Protein AF-T1BC91-F1 (afdb_monomer_lite)

Organism: NCBI:txid410659

Foldseek 3Di:
DDDDDDDDDPDPDDPPDDDDDADPPDDDDDDDDDDDQDPDVVSNVLVVVLLVLLQVLLVVLVVVQVVQVVVCVVPVPRDGDDLALVRSVVVCVVCCCPPPVVNVSYDPVSNSNSSNVNNVVVVPDDPPPDD

pLDDT: mean 84.2, std 19.2, range [32.03, 98.25]

Radius of gyration: 22.14 Å; chains: 1; bounding box: 70×37×64 Å

Structure (mmCIF, N/CA/C/O backbone):
data_AF-T1BC91-F1
#
_entry.id   AF-T1BC91-F1
#
loop_
_atom_site.group_PDB
_atom_site.id
_atom_site.type_symbol
_atom_site.label_atom_id
_atom_site.label_alt_id
_atom_site.label_comp_id
_atom_site.label_asym_id
_atom_site.label_entity_id
_atom_site.label_seq_id
_atom_site.pdbx_PDB_ins_code
_atom_site.Cartn_x
_atom_site.Cartn_y
_atom_site.Cartn_z
_atom_site.occupancy
_atom_site.B_iso_or_equiv
_atom_site.auth_seq_id
_atom_site.auth_comp_id
_atom_site.auth_asym_id
_atom_site.auth_atom_id
_atom_site.pdbx_PDB_model_num
ATOM 1 N N . MET A 1 1 ? 48.513 -5.717 2.186 1.00 39.44 1 MET A N 1
ATOM 2 C CA . MET A 1 1 ? 47.078 -5.856 1.860 1.00 39.44 1 MET A CA 1
ATOM 3 C C . MET A 1 1 ? 46.573 -7.097 2.577 1.00 39.44 1 MET A C 1
ATOM 5 O O . MET A 1 1 ? 46.869 -8.195 2.133 1.00 39.44 1 MET A O 1
ATOM 9 N N . THR A 1 2 ? 45.931 -6.938 3.735 1.00 36.53 2 THR A N 1
ATOM 10 C CA . THR A 1 2 ? 45.476 -8.068 4.563 1.00 36.53 2 THR A CA 1
ATOM 11 C C . THR A 1 2 ? 43.997 -8.296 4.298 1.00 36.53 2 THR A C 1
ATOM 13 O O . THR A 1 2 ? 43.159 -7.469 4.654 1.00 36.53 2 THR A O 1
ATOM 16 N N . THR A 1 3 ? 43.679 -9.392 3.621 1.00 37.34 3 THR A N 1
ATOM 17 C CA . THR A 1 3 ? 42.314 -9.807 3.305 1.00 37.34 3 THR A CA 1
ATOM 18 C C . THR A 1 3 ? 41.617 -10.239 4.593 1.00 37.34 3 THR A C 1
ATOM 20 O O . THR A 1 3 ? 41.990 -11.230 5.215 1.00 37.34 3 THR A O 1
ATOM 23 N N . ARG A 1 4 ? 40.608 -9.474 5.022 1.00 37.53 4 ARG A N 1
ATOM 24 C CA . ARG A 1 4 ? 39.740 -9.831 6.147 1.00 37.53 4 ARG A CA 1
ATOM 25 C C . ARG A 1 4 ? 38.751 -10.890 5.667 1.00 37.53 4 ARG A C 1
ATOM 27 O O . ARG A 1 4 ? 37.804 -10.577 4.952 1.00 37.53 4 AR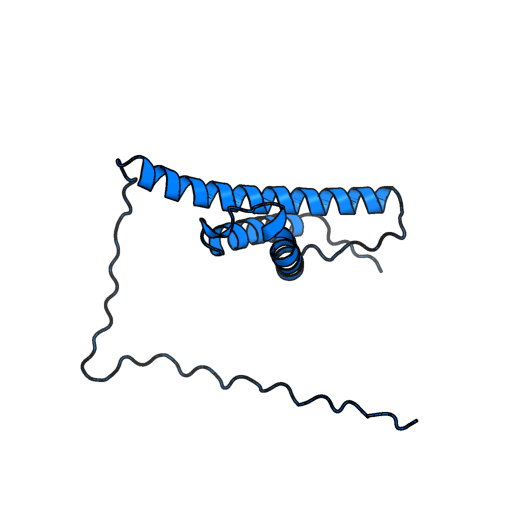G A O 1
ATOM 34 N N . THR A 1 5 ? 38.986 -12.138 6.046 1.00 42.47 5 THR A N 1
ATOM 35 C CA . THR A 1 5 ? 38.067 -13.254 5.819 1.00 42.47 5 THR A CA 1
ATOM 36 C C . THR A 1 5 ? 36.758 -12.978 6.562 1.00 42.47 5 THR A C 1
ATOM 38 O O . THR A 1 5 ? 36.751 -12.800 7.781 1.00 42.47 5 THR A O 1
ATOM 41 N N . PHE A 1 6 ? 35.644 -12.896 5.834 1.00 48.06 6 PHE A N 1
ATOM 42 C CA . PHE A 1 6 ? 34.310 -12.827 6.424 1.00 48.06 6 PHE A CA 1
ATOM 43 C C . PHE A 1 6 ? 33.881 -14.244 6.813 1.00 48.06 6 PHE A C 1
ATOM 45 O O . PHE A 1 6 ? 33.672 -15.089 5.945 1.00 48.06 6 PHE A O 1
ATOM 52 N N . VAL A 1 7 ? 33.779 -14.503 8.116 1.00 54.28 7 VAL A N 1
ATOM 53 C CA . VAL A 1 7 ? 33.191 -15.735 8.652 1.00 54.28 7 VAL A CA 1
ATOM 54 C C . VAL A 1 7 ? 31.697 -15.471 8.850 1.00 54.28 7 VAL A C 1
ATOM 56 O O . VAL A 1 7 ? 31.357 -14.580 9.631 1.00 54.28 7 VAL A O 1
ATOM 59 N N . PRO A 1 8 ? 30.794 -16.180 8.152 1.00 51.69 8 PRO A N 1
ATOM 60 C CA . PRO A 1 8 ? 29.367 -16.000 8.355 1.00 51.69 8 PRO A CA 1
ATOM 61 C C . PRO A 1 8 ? 28.986 -16.560 9.729 1.00 51.69 8 PRO A C 1
ATOM 63 O O . PRO A 1 8 ? 29.174 -17.743 10.008 1.00 51.69 8 PRO A O 1
ATOM 66 N N . GLU A 1 9 ? 28.467 -15.696 10.600 1.00 53.56 9 GLU A N 1
ATOM 67 C CA . GLU A 1 9 ? 27.916 -16.102 11.890 1.00 53.56 9 GLU A CA 1
ATOM 68 C C . GLU A 1 9 ? 26.669 -16.961 11.650 1.00 53.56 9 GLU A C 1
ATOM 70 O O . GLU A 1 9 ? 25.790 -16.605 10.858 1.00 53.56 9 GLU A O 1
ATOM 75 N N . ALA A 1 10 ? 26.607 -18.119 12.311 1.00 58.47 10 ALA A N 1
ATOM 76 C CA . ALA A 1 10 ? 25.476 -19.027 12.213 1.00 58.47 10 ALA A CA 1
ATOM 77 C C . ALA A 1 10 ? 24.174 -18.277 12.533 1.00 58.47 10 ALA A C 1
ATOM 79 O O . ALA A 1 10 ? 24.041 -17.643 13.583 1.00 58.47 10 ALA A O 1
ATOM 80 N N . SER A 1 11 ? 23.196 -18.347 11.626 1.00 58.81 11 SER A N 1
ATOM 81 C CA . SER A 1 11 ? 21.890 -17.731 11.840 1.00 58.81 11 SER A CA 1
ATOM 82 C C . SER A 1 11 ? 21.269 -18.311 13.110 1.00 58.81 11 SER A C 1
ATOM 84 O O . SER A 1 11 ? 20.975 -19.508 13.156 1.00 58.81 11 SER A O 1
ATOM 86 N N . LYS A 1 12 ? 21.066 -17.477 14.137 1.00 61.78 12 LYS A N 1
ATOM 87 C CA . LYS A 1 12 ? 20.393 -17.873 15.380 1.00 61.78 12 LYS A CA 1
ATOM 88 C C . LYS A 1 12 ? 19.005 -18.413 15.035 1.00 61.78 12 LYS A C 1
ATOM 90 O O . LYS A 1 12 ? 18.095 -17.642 14.729 1.00 61.78 12 LYS A O 1
ATOM 95 N N . GLN A 1 13 ? 18.843 -19.736 15.058 1.00 62.47 13 GLN A N 1
ATOM 96 C CA . GLN A 1 13 ? 17.529 -20.347 14.932 1.00 62.47 13 GLN A CA 1
ATOM 97 C C . GLN A 1 13 ? 16.695 -19.899 16.129 1.00 62.47 13 GLN A C 1
ATOM 99 O O . GLN A 1 13 ? 17.090 -20.043 17.286 1.00 62.47 13 GLN A O 1
ATOM 104 N N . ARG A 1 14 ? 15.555 -19.273 15.841 1.00 57.06 14 ARG A N 1
ATOM 105 C CA . ARG A 1 14 ? 14.635 -18.806 16.872 1.00 57.06 14 ARG A CA 1
ATOM 106 C C . ARG A 1 14 ? 14.097 -20.043 17.589 1.00 57.06 14 ARG A C 1
ATOM 108 O O . ARG A 1 14 ? 13.533 -20.913 16.930 1.00 57.06 14 ARG A O 1
ATOM 115 N N . ALA A 1 15 ? 14.280 -20.113 18.907 1.00 63.00 15 ALA A N 1
ATOM 116 C CA . ALA A 1 15 ? 13.720 -21.192 19.714 1.00 63.00 15 ALA A CA 1
ATOM 117 C C . ALA A 1 15 ? 12.217 -21.356 19.403 1.00 63.00 15 ALA A C 1
ATOM 119 O O . ALA A 1 15 ? 11.536 -20.343 19.171 1.00 63.00 15 ALA A O 1
ATOM 120 N N . PRO A 1 16 ? 11.694 -22.595 19.361 1.00 64.31 16 PRO A N 1
ATOM 121 C CA . PRO A 1 16 ? 10.281 -22.828 19.102 1.00 64.31 16 PRO A CA 1
ATOM 122 C C . PRO A 1 16 ? 9.451 -22.021 20.103 1.00 64.31 16 PRO A C 1
ATOM 124 O O . PRO A 1 16 ? 9.695 -22.067 21.309 1.00 64.31 16 PRO A O 1
ATOM 127 N N . LYS A 1 17 ? 8.495 -21.228 19.601 1.00 70.06 17 LYS A N 1
ATOM 128 C CA . LYS A 1 17 ? 7.596 -20.452 20.461 1.00 70.06 17 LYS A CA 1
ATOM 129 C C . LYS A 1 17 ? 6.846 -21.431 21.363 1.00 70.06 17 LYS A C 1
ATOM 131 O O . LYS A 1 17 ? 6.041 -22.217 20.865 1.00 70.06 17 LYS A O 1
ATOM 136 N N . ALA A 1 18 ? 7.083 -21.356 22.671 1.00 79.31 18 ALA A N 1
ATOM 137 C CA . ALA A 1 18 ? 6.208 -21.985 23.648 1.00 79.31 18 ALA A CA 1
ATOM 138 C C . ALA A 1 18 ? 4.759 -21.544 23.369 1.00 79.31 18 ALA A C 1
ATOM 140 O O . ALA A 1 18 ? 4.515 -20.376 23.041 1.00 79.31 18 ALA A O 1
ATOM 141 N N . LYS A 1 19 ? 3.801 -22.479 23.445 1.00 77.69 19 LYS A N 1
ATOM 142 C CA . LYS A 1 19 ? 2.378 -22.130 23.351 1.00 77.69 19 LYS A CA 1
ATOM 143 C C . LYS A 1 19 ? 2.060 -21.140 24.472 1.00 77.69 19 LYS A C 1
ATOM 145 O O . LYS A 1 19 ? 2.505 -21.329 25.599 1.00 77.69 19 LYS A O 1
ATOM 150 N N . PHE A 1 20 ? 1.322 -20.082 24.146 1.00 84.12 20 PHE A N 1
ATOM 151 C CA . PHE A 1 20 ? 0.881 -19.108 25.138 1.00 84.12 20 PHE A CA 1
ATOM 152 C C . PHE A 1 20 ? 0.033 -19.822 26.197 1.00 84.12 20 PHE A C 1
ATOM 154 O O . PHE A 1 20 ? -0.987 -20.424 25.859 1.00 84.12 20 PHE A O 1
ATOM 161 N N . ALA A 1 21 ? 0.481 -19.777 27.449 1.00 88.25 21 ALA A N 1
ATOM 162 C CA . ALA A 1 21 ? -0.275 -20.234 28.603 1.00 88.25 21 ALA A CA 1
ATOM 163 C C . ALA A 1 21 ? -0.885 -19.012 29.294 1.00 88.25 21 ALA A C 1
ATOM 165 O O . ALA A 1 21 ? -0.208 -17.999 29.480 1.00 88.25 21 ALA A O 1
ATOM 166 N N . ILE A 1 22 ? -2.165 -19.104 29.643 1.00 88.38 22 ILE A N 1
ATOM 167 C CA . ILE A 1 22 ? -2.839 -18.073 30.430 1.00 88.38 22 ILE A CA 1
ATOM 168 C C . ILE A 1 22 ? -2.284 -18.177 31.859 1.00 88.38 22 ILE A C 1
ATOM 170 O O . ILE A 1 22 ? -2.294 -19.284 32.397 1.00 88.38 22 ILE A O 1
ATOM 174 N N . PRO A 1 23 ? -1.771 -17.086 32.457 1.00 93.44 23 PRO A N 1
ATOM 175 C CA . PRO A 1 23 ? -1.244 -17.128 33.818 1.00 93.44 23 PRO A CA 1
ATOM 176 C C . PRO A 1 23 ? -2.288 -17.597 34.835 1.00 93.44 23 PRO A C 1
ATOM 178 O O . PRO A 1 23 ? -3.484 -17.345 34.667 1.00 93.44 23 PRO A O 1
ATOM 181 N N . ASP A 1 24 ? -1.833 -18.221 35.919 1.00 91.81 24 ASP A N 1
ATOM 182 C CA . ASP A 1 24 ? -2.718 -18.651 37.000 1.00 91.81 24 ASP A CA 1
ATOM 183 C C . ASP A 1 24 ? -3.522 -17.464 37.555 1.00 91.81 24 ASP A C 1
ATOM 185 O O . ASP A 1 24 ? -3.000 -16.368 37.775 1.00 91.81 24 ASP A O 1
ATOM 189 N N . GLY A 1 25 ? -4.828 -17.672 37.734 1.00 94.38 25 GLY A N 1
ATOM 190 C CA . GLY A 1 25 ? -5.772 -16.631 38.151 1.00 94.38 25 GLY A CA 1
ATOM 191 C C . GLY A 1 25 ? -6.305 -15.738 37.022 1.00 94.38 25 GLY A C 1
ATOM 192 O O . GLY A 1 25 ? -7.164 -14.897 37.284 1.00 94.38 25 GLY A O 1
ATOM 193 N N . TRP A 1 26 ? -5.857 -15.916 35.773 1.00 94.06 26 TRP A N 1
ATOM 194 C CA . TRP A 1 26 ? -6.395 -15.209 34.607 1.00 94.06 26 TRP A CA 1
ATOM 195 C C . TRP A 1 26 ? -7.374 -16.090 33.822 1.00 94.06 26 TRP A C 1
ATOM 197 O O . TRP A 1 26 ? -7.221 -17.305 33.732 1.00 94.06 26 TRP A O 1
ATOM 207 N N . VAL A 1 27 ? -8.371 -15.463 33.191 1.00 92.38 27 VAL A N 1
ATOM 208 C CA . VAL A 1 27 ? -9.320 -16.131 32.286 1.00 92.38 27 VAL A CA 1
ATOM 209 C C . VAL A 1 27 ? -9.309 -15.406 30.945 1.00 92.38 27 VAL A C 1
ATOM 211 O O . VAL A 1 27 ? -9.636 -14.220 30.876 1.00 92.38 27 VAL A O 1
ATOM 214 N N . ALA A 1 28 ? -8.955 -16.104 29.863 1.00 91.06 28 ALA A N 1
ATOM 215 C CA . ALA A 1 28 ? -9.117 -15.563 28.516 1.00 91.06 28 ALA A CA 1
ATOM 216 C C . ALA A 1 28 ? -10.593 -15.626 28.105 1.00 91.06 28 ALA A C 1
ATOM 218 O O . ALA A 1 28 ? -11.229 -16.674 28.204 1.00 91.06 28 ALA A O 1
ATOM 219 N N . ARG A 1 29 ? -11.131 -14.504 27.619 1.00 92.69 29 ARG A N 1
ATOM 220 C CA . ARG A 1 29 ? -12.485 -14.414 27.061 1.00 92.69 29 ARG A CA 1
ATOM 221 C C . ARG A 1 29 ? -12.419 -13.851 25.649 1.00 92.69 29 ARG A C 1
ATOM 223 O O . ARG A 1 29 ? -11.679 -12.903 25.400 1.00 92.69 29 ARG A O 1
ATOM 230 N N . GLY A 1 30 ? -13.184 -14.447 24.741 1.00 91.12 30 GLY A N 1
ATOM 231 C CA . GLY A 1 30 ? -13.433 -13.908 23.408 1.00 91.12 30 GLY A CA 1
ATOM 232 C C . GLY A 1 30 ? -14.790 -13.218 23.382 1.00 91.12 30 GLY A C 1
ATOM 233 O O . GLY A 1 30 ? -15.745 -13.726 23.965 1.00 91.12 30 GLY A O 1
ATOM 234 N N . PHE A 1 31 ? -14.868 -12.078 22.708 1.00 90.12 31 PHE A N 1
ATOM 235 C CA . PHE A 1 31 ? -16.117 -11.371 22.454 1.00 90.12 31 PHE A CA 1
ATOM 236 C C . PHE A 1 31 ? -16.281 -11.206 20.946 1.00 90.12 31 PHE A C 1
ATOM 238 O O . PHE A 1 31 ? -15.304 -10.942 20.241 1.00 90.12 31 PHE A O 1
ATOM 245 N N . SER A 1 32 ? -17.509 -11.363 20.464 1.00 89.75 32 SER A N 1
ATOM 246 C CA . SER A 1 32 ? -17.887 -11.083 19.082 1.00 89.75 32 SER A CA 1
ATOM 247 C C . SER A 1 32 ? -18.780 -9.856 19.079 1.00 89.75 32 SER A C 1
ATOM 249 O O . SER A 1 32 ? -19.714 -9.767 19.870 1.00 89.75 32 SER A O 1
ATOM 251 N N . PHE A 1 33 ? -18.470 -8.917 18.197 1.00 89.62 33 PHE A N 1
ATOM 252 C CA . PHE A 1 33 ? -19.233 -7.695 18.008 1.00 89.62 33 PHE A CA 1
ATOM 253 C C . PHE A 1 33 ? -19.584 -7.581 16.531 1.00 89.62 33 PHE A C 1
ATOM 255 O O . PHE A 1 33 ? -18.771 -7.943 15.675 1.00 89.62 33 PHE A O 1
ATOM 262 N N . GLU A 1 34 ? -20.769 -7.062 16.240 1.00 88.88 34 GLU A N 1
ATOM 263 C CA . GLU A 1 34 ? -21.087 -6.587 14.901 1.00 88.88 34 GLU A CA 1
ATOM 264 C C . GLU A 1 34 ? -20.534 -5.173 14.744 1.00 88.88 34 GLU A C 1
ATOM 266 O O . GLU A 1 34 ? -20.622 -4.343 15.649 1.00 88.88 34 GLU A O 1
ATOM 271 N N . VAL A 1 35 ? -19.893 -4.923 13.606 1.00 86.62 35 VAL A N 1
ATOM 272 C CA . VAL A 1 35 ? -19.353 -3.603 13.293 1.00 86.62 35 VAL A CA 1
ATOM 273 C C . VAL A 1 35 ? -20.413 -2.851 12.506 1.00 86.62 35 VAL A C 1
ATOM 275 O O . VAL A 1 35 ? -20.640 -3.148 11.333 1.00 86.62 35 VAL A O 1
ATOM 278 N N . GLU A 1 36 ? -21.041 -1.872 13.145 1.00 90.19 36 GLU A N 1
ATOM 279 C CA . GLU A 1 36 ? -21.872 -0.894 12.450 1.00 90.19 36 GLU A CA 1
ATOM 280 C C . GLU A 1 36 ? -20.997 0.117 11.705 1.00 90.19 36 GLU A C 1
ATOM 282 O O . GLU A 1 36 ? -19.879 0.451 12.116 1.00 90.19 36 GLU A O 1
ATOM 287 N N . TRP A 1 37 ? -21.505 0.608 10.576 1.00 91.44 37 TRP A N 1
ATOM 288 C CA . TRP A 1 37 ? -20.833 1.676 9.852 1.00 91.44 37 TRP A CA 1
ATOM 289 C C . TRP A 1 37 ? -20.975 2.994 10.630 1.00 91.44 37 TRP A C 1
ATOM 291 O O . TRP A 1 37 ? -22.094 3.337 11.007 1.00 91.44 37 TRP A O 1
ATOM 301 N N . PRO A 1 38 ? -19.893 3.763 10.853 1.00 93.81 38 PRO A N 1
ATOM 302 C CA . PRO A 1 38 ? -19.985 4.995 11.626 1.00 93.81 38 PRO A CA 1
ATOM 303 C C . PRO A 1 38 ? -20.833 6.052 10.906 1.00 93.81 38 PRO A C 1
ATOM 305 O O . PRO A 1 38 ? -20.637 6.321 9.717 1.00 93.81 38 PRO A O 1
ATOM 308 N N . GLU A 1 39 ? -21.744 6.687 11.647 1.00 93.56 39 GLU A N 1
ATOM 309 C CA . GLU A 1 39 ? -22.514 7.847 11.171 1.00 93.56 39 GLU A CA 1
ATOM 310 C C . GLU A 1 39 ? -21.638 9.102 11.047 1.00 93.56 39 GLU A C 1
ATOM 312 O O . GLU A 1 39 ? -21.838 9.943 10.167 1.00 93.56 39 GLU A O 1
ATOM 317 N N . GLU A 1 40 ? -20.641 9.213 11.928 1.00 96.31 40 GLU A N 1
ATOM 318 C CA . GLU A 1 40 ? -19.686 10.313 11.964 1.00 96.31 40 GLU A CA 1
ATOM 319 C C . GLU A 1 40 ? -18.789 10.277 10.714 1.00 96.31 40 GLU A C 1
ATOM 321 O O . GLU A 1 40 ? -18.212 9.247 10.341 1.00 96.31 40 GLU A O 1
ATOM 326 N N . LYS A 1 41 ? -18.724 11.412 10.012 1.00 95.31 41 LYS A N 1
ATOM 327 C CA . LYS A 1 41 ? -18.144 11.486 8.667 1.00 95.31 41 LYS A CA 1
ATOM 328 C C . LYS A 1 41 ? -16.635 11.275 8.668 1.00 95.31 41 LYS A C 1
ATOM 330 O O . LYS A 1 41 ? -16.141 10.634 7.739 1.00 95.31 41 LYS A O 1
ATOM 335 N N . GLU A 1 42 ? -15.919 11.776 9.669 1.00 94.69 42 GLU A N 1
ATOM 336 C CA . GLU A 1 42 ? -14.469 11.628 9.778 1.00 94.69 42 GLU A CA 1
ATOM 337 C C . GLU A 1 42 ? -14.087 10.169 10.038 1.00 94.69 42 GLU A C 1
ATOM 339 O O . GLU A 1 42 ? -13.255 9.612 9.323 1.00 94.69 42 GLU A O 1
ATOM 344 N N . ALA A 1 43 ? -14.772 9.483 10.952 1.00 93.19 43 ALA A N 1
ATOM 345 C CA . ALA A 1 43 ? -14.604 8.055 11.196 1.00 93.19 43 ALA A CA 1
ATOM 346 C C . ALA A 1 43 ? -14.884 7.227 9.931 1.00 93.19 43 ALA A C 1
ATOM 348 O O . ALA A 1 43 ? -14.089 6.359 9.558 1.00 93.19 43 ALA A O 1
ATOM 349 N N . ALA A 1 44 ? -15.967 7.527 9.207 1.00 95.00 44 ALA A N 1
ATOM 350 C CA . ALA A 1 44 ? -16.257 6.889 7.923 1.00 95.00 44 ALA A CA 1
ATOM 351 C C . ALA A 1 44 ? -15.166 7.172 6.871 1.00 95.00 44 ALA A C 1
ATOM 353 O O . ALA A 1 44 ? -14.822 6.290 6.077 1.00 95.00 44 ALA A O 1
ATOM 354 N N . SER A 1 45 ? -14.613 8.387 6.857 1.00 95.06 45 SER A N 1
ATOM 355 C CA . SER A 1 45 ? -13.515 8.790 5.972 1.00 95.06 45 SER A CA 1
ATOM 356 C C . SER A 1 45 ? -12.236 8.002 6.263 1.00 95.06 45 SER A C 1
ATOM 358 O O . SER A 1 45 ? -11.639 7.451 5.337 1.00 95.06 45 SER A O 1
ATOM 360 N N . LEU A 1 46 ? -11.877 7.835 7.540 1.00 94.69 46 LEU A N 1
ATOM 361 C CA . LEU A 1 46 ? -10.726 7.038 7.976 1.00 94.69 46 LEU A CA 1
ATOM 362 C C . LEU A 1 46 ? -10.851 5.560 7.590 1.00 94.69 46 LEU A C 1
ATOM 364 O O . LEU A 1 46 ? -9.864 4.928 7.232 1.00 94.69 46 LEU A O 1
ATOM 368 N N . ILE A 1 47 ? -12.052 4.979 7.620 1.00 94.81 47 ILE A N 1
ATOM 369 C CA . ILE A 1 47 ? -12.248 3.598 7.151 1.00 94.81 47 ILE A CA 1
ATOM 370 C C . ILE A 1 47 ? -12.086 3.526 5.626 1.00 94.81 47 ILE A C 1
ATOM 372 O O . ILE A 1 47 ? -11.420 2.630 5.097 1.00 94.81 47 ILE A O 1
ATOM 376 N N . ARG A 1 48 ? -12.657 4.490 4.894 1.00 96.44 48 ARG A N 1
ATOM 377 C CA . ARG A 1 48 ? -12.518 4.566 3.431 1.00 96.44 48 ARG A CA 1
ATOM 378 C C . ARG A 1 48 ? -11.071 4.768 2.998 1.00 96.44 48 ARG A C 1
ATOM 380 O O . ARG A 1 48 ? -10.673 4.169 1.997 1.00 96.44 48 ARG A O 1
ATOM 387 N N . SER A 1 49 ? -10.279 5.550 3.730 1.00 96.88 49 SER A N 1
ATOM 388 C CA . SER A 1 49 ? -8.867 5.763 3.408 1.00 96.88 49 SER A CA 1
ATOM 389 C C . SER A 1 49 ? -8.064 4.460 3.490 1.00 96.88 49 SER A C 1
ATOM 391 O O . SER A 1 49 ? -7.247 4.219 2.601 1.00 96.88 49 SER A O 1
ATOM 393 N N . GLN A 1 50 ? -8.378 3.541 4.418 1.00 97.25 50 GLN A N 1
ATOM 394 C CA . GLN A 1 50 ? -7.754 2.206 4.461 1.00 97.25 50 GLN A CA 1
ATOM 395 C C . GLN A 1 50 ? -8.041 1.408 3.181 1.00 97.25 50 GLN A C 1
ATOM 397 O O . GLN A 1 50 ? -7.135 0.820 2.581 1.00 97.25 50 GLN A O 1
ATOM 402 N N . PHE A 1 51 ? -9.297 1.403 2.718 1.00 97.50 51 PHE A N 1
ATOM 403 C CA . PHE A 1 51 ? -9.661 0.754 1.452 1.00 97.50 51 PHE A CA 1
ATOM 404 C C . PHE A 1 51 ? -8.987 1.428 0.252 1.00 97.50 51 PHE A C 1
ATOM 406 O O . PHE A 1 51 ? -8.535 0.742 -0.670 1.00 97.50 51 PHE A O 1
ATOM 413 N N . GLY A 1 52 ? -8.868 2.757 0.290 1.00 97.94 52 GLY A N 1
ATOM 414 C CA . GLY A 1 52 ? -8.103 3.545 -0.670 1.00 97.94 52 GLY A CA 1
ATOM 415 C C . GLY A 1 52 ? -6.635 3.123 -0.711 1.00 97.94 52 GLY A C 1
ATOM 416 O O . GLY A 1 52 ? -6.122 2.817 -1.785 1.00 97.94 52 GLY A O 1
ATOM 417 N N . GLY A 1 53 ? -5.987 2.994 0.449 1.00 98.00 53 GLY A N 1
ATOM 418 C CA . GLY A 1 53 ? -4.606 2.531 0.585 1.00 98.00 53 GLY A CA 1
ATOM 419 C C . GLY A 1 53 ? -4.392 1.126 0.018 1.00 98.00 53 GLY A C 1
ATOM 420 O O . GLY A 1 53 ? -3.443 0.904 -0.737 1.00 98.00 53 GLY A O 1
ATOM 421 N N . ARG A 1 54 ? -5.315 0.190 0.290 1.00 97.94 54 ARG A N 1
ATOM 422 C CA . ARG A 1 54 ? -5.300 -1.159 -0.310 1.00 97.94 54 ARG A CA 1
ATOM 423 C C . ARG A 1 54 ? -5.358 -1.097 -1.834 1.00 97.94 54 ARG A C 1
ATOM 425 O O . ARG A 1 54 ? -4.528 -1.712 -2.505 1.00 97.94 54 ARG A O 1
ATOM 432 N N . ARG A 1 55 ? -6.325 -0.355 -2.384 1.00 98.06 55 ARG A N 1
ATOM 433 C CA . ARG A 1 55 ? -6.510 -0.222 -3.837 1.00 98.06 55 ARG A CA 1
ATOM 434 C C . ARG A 1 55 ? -5.313 0.459 -4.497 1.00 98.06 55 ARG A C 1
ATOM 436 O O . ARG A 1 55 ? -4.884 0.031 -5.564 1.00 98.06 55 ARG A O 1
ATOM 443 N N . TYR A 1 56 ? -4.758 1.479 -3.851 1.00 98.25 56 TYR A N 1
ATOM 444 C CA . TYR A 1 56 ? -3.586 2.193 -4.337 1.00 98.25 56 TYR A CA 1
ATOM 445 C C . TYR A 1 56 ? -2.373 1.262 -4.447 1.00 98.25 56 TYR A C 1
ATOM 447 O O . TYR A 1 56 ? -1.767 1.180 -5.512 1.00 98.25 56 TYR A O 1
ATOM 455 N N . ALA A 1 57 ? -2.059 0.501 -3.392 1.00 97.69 57 ALA A N 1
ATOM 456 C CA . ALA A 1 57 ? -0.939 -0.442 -3.416 1.00 97.69 57 ALA A CA 1
ATOM 457 C C . ALA A 1 57 ? -1.113 -1.546 -4.473 1.00 97.69 57 ALA A C 1
ATOM 459 O O . ALA A 1 57 ? -0.145 -1.893 -5.152 1.00 97.69 57 ALA A O 1
ATOM 460 N N . TYR A 1 58 ? -2.336 -2.063 -4.647 1.00 97.38 58 TYR A N 1
ATOM 461 C CA . TYR A 1 58 ? -2.652 -3.020 -5.714 1.00 97.38 58 TYR A CA 1
ATOM 462 C C . TYR A 1 58 ? -2.378 -2.423 -7.102 1.00 97.38 58 TYR A C 1
ATOM 464 O O . TYR A 1 58 ? -1.642 -3.007 -7.894 1.00 97.38 58 TYR A O 1
ATOM 472 N N . ASN A 1 59 ? -2.932 -1.239 -7.387 1.00 97.69 59 ASN A N 1
ATOM 473 C CA . ASN A 1 59 ? -2.805 -0.589 -8.693 1.00 97.69 59 ASN A CA 1
ATOM 474 C C . ASN A 1 59 ? -1.361 -0.191 -9.005 1.00 97.69 59 ASN A C 1
ATOM 476 O O . ASN A 1 59 ? -0.906 -0.394 -10.129 1.00 97.69 59 ASN A O 1
ATOM 480 N N . TRP A 1 60 ? -0.632 0.331 -8.016 1.00 97.50 60 TRP A N 1
ATOM 481 C CA . TRP A 1 60 ? 0.794 0.607 -8.155 1.00 97.50 60 TRP A CA 1
ATOM 482 C C . TRP A 1 60 ? 1.559 -0.669 -8.516 1.00 97.50 60 TRP A C 1
ATOM 484 O O . TRP A 1 60 ? 2.295 -0.686 -9.499 1.00 97.50 60 TRP A O 1
ATOM 494 N N . GLY A 1 61 ? 1.335 -1.765 -7.783 1.00 95.50 61 GLY A N 1
ATOM 495 C CA . GLY A 1 61 ? 2.000 -3.036 -8.059 1.00 95.50 61 GLY A CA 1
ATOM 496 C C . GLY A 1 61 ? 1.668 -3.573 -9.453 1.00 95.50 61 GLY A C 1
ATOM 497 O O . GLY A 1 61 ? 2.566 -4.007 -10.168 1.00 95.50 61 GLY A O 1
ATOM 498 N N . LEU A 1 62 ? 0.402 -3.482 -9.874 1.00 95.88 62 LEU A N 1
ATOM 499 C CA . LEU A 1 62 ? -0.033 -3.870 -11.216 1.00 95.88 62 LEU A CA 1
ATOM 500 C C . LEU A 1 62 ? 0.669 -3.040 -12.300 1.00 95.88 62 LEU A C 1
ATOM 502 O O . LEU A 1 62 ? 1.062 -3.588 -13.328 1.00 95.88 62 LEU A O 1
ATOM 506 N N . GLY A 1 63 ? 0.852 -1.738 -12.068 1.00 95.81 63 GLY A N 1
ATOM 507 C CA . GLY A 1 63 ? 1.630 -0.863 -12.946 1.00 95.81 63 GLY A CA 1
ATOM 508 C C . GLY A 1 63 ? 3.081 -1.326 -13.088 1.00 95.81 63 GLY A C 1
ATOM 509 O O . GLY A 1 63 ? 3.584 -1.412 -14.205 1.00 95.81 63 GLY A O 1
ATOM 510 N N . GLN A 1 64 ? 3.724 -1.716 -11.982 1.00 94.25 64 GLN A N 1
ATOM 511 C CA . GLN A 1 64 ? 5.096 -2.236 -12.006 1.00 94.25 64 GLN A CA 1
ATOM 512 C C . GLN A 1 64 ? 5.218 -3.549 -12.791 1.00 94.25 64 GLN A C 1
ATOM 514 O O . GLN A 1 64 ? 6.173 -3.707 -13.545 1.00 94.25 64 GLN A O 1
ATOM 519 N N . VAL A 1 65 ? 4.262 -4.471 -12.629 1.00 92.94 65 VAL A N 1
ATOM 520 C CA . VAL A 1 65 ? 4.231 -5.740 -13.379 1.00 92.94 65 VAL A CA 1
ATOM 521 C C . VAL A 1 65 ? 4.064 -5.473 -14.874 1.00 92.94 65 VAL A C 1
ATOM 523 O O . VAL A 1 65 ? 4.809 -6.016 -15.682 1.00 92.94 65 VAL A O 1
ATOM 526 N N . LYS A 1 66 ? 3.124 -4.599 -15.254 1.00 93.25 66 LYS A N 1
ATOM 527 C CA . LYS A 1 66 ? 2.891 -4.246 -16.662 1.00 93.25 66 LYS A CA 1
ATOM 528 C C . LYS A 1 66 ? 4.119 -3.608 -17.306 1.00 93.25 66 LYS A C 1
ATOM 530 O O . LYS A 1 66 ? 4.522 -4.043 -18.376 1.00 93.25 66 LYS A O 1
ATOM 535 N N . ALA A 1 67 ? 4.743 -2.642 -16.631 1.00 93.56 67 ALA A N 1
ATOM 536 C CA . ALA A 1 67 ? 5.949 -1.986 -17.129 1.00 93.56 67 ALA A CA 1
ATOM 537 C C . ALA A 1 67 ? 7.102 -2.978 -17.362 1.00 93.56 67 ALA A C 1
ATOM 539 O O . ALA A 1 67 ? 7.854 -2.846 -18.320 1.00 93.56 67 ALA A O 1
ATOM 540 N N . ASP A 1 68 ? 7.225 -3.990 -16.506 1.00 92.69 68 ASP A N 1
ATOM 541 C CA . ASP A 1 68 ? 8.230 -5.043 -16.641 1.00 92.69 68 ASP A CA 1
ATOM 542 C C . ASP A 1 68 ? 7.929 -6.012 -17.789 1.00 92.69 68 ASP A C 1
ATOM 544 O O . ASP A 1 68 ? 8.831 -6.360 -18.545 1.00 92.69 68 ASP A O 1
ATOM 548 N N . MET A 1 69 ? 6.658 -6.381 -17.977 1.00 91.12 69 MET A N 1
ATOM 549 C CA . MET A 1 69 ? 6.227 -7.151 -19.147 1.00 91.12 69 MET A CA 1
ATOM 550 C C . MET A 1 69 ? 6.472 -6.383 -20.449 1.00 91.12 69 MET A C 1
ATOM 552 O O . MET A 1 69 ? 6.888 -6.972 -21.442 1.00 91.12 69 MET A O 1
ATOM 556 N N . ASP A 1 70 ? 6.214 -5.076 -20.463 1.00 93.88 70 ASP A N 1
ATOM 557 C CA . ASP A 1 70 ? 6.449 -4.237 -21.636 1.00 93.88 70 ASP A CA 1
ATOM 558 C C . ASP A 1 70 ? 7.948 -4.065 -21.915 1.00 93.88 70 ASP A C 1
ATOM 560 O O . ASP A 1 70 ? 8.359 -4.155 -23.071 1.00 93.88 70 ASP A O 1
ATOM 564 N N . ALA A 1 71 ? 8.782 -3.933 -20.877 1.00 92.81 71 ALA A N 1
ATOM 565 C CA . ALA A 1 71 ? 10.238 -3.950 -21.021 1.00 92.81 71 ALA A CA 1
ATOM 566 C C . ALA A 1 71 ? 10.738 -5.269 -21.630 1.00 92.81 71 ALA A C 1
ATOM 568 O O . ALA A 1 71 ? 11.557 -5.241 -22.543 1.00 92.81 71 ALA A O 1
ATOM 569 N N . HIS A 1 72 ? 10.188 -6.409 -21.202 1.00 91.06 72 HIS A N 1
ATOM 570 C CA . HIS A 1 72 ? 10.532 -7.717 -21.765 1.00 91.06 72 HIS A CA 1
ATOM 571 C C . HIS A 1 72 ? 10.112 -7.884 -23.235 1.00 91.06 72 HIS A C 1
ATOM 573 O O . HIS A 1 72 ? 10.814 -8.524 -24.013 1.00 91.06 72 HIS A O 1
ATOM 579 N N . LYS A 1 73 ? 8.989 -7.284 -23.655 1.00 91.69 73 LYS A N 1
ATOM 580 C CA . LYS A 1 73 ? 8.589 -7.277 -25.076 1.00 91.69 73 LYS A CA 1
ATOM 581 C C . LYS A 1 73 ? 9.555 -6.474 -25.950 1.00 91.69 73 LYS A C 1
ATOM 583 O O . LYS A 1 73 ? 9.720 -6.808 -27.119 1.00 91.69 73 LYS A O 1
ATOM 588 N N . ILE A 1 74 ? 10.125 -5.397 -25.409 1.00 95.00 74 ILE A N 1
ATOM 589 C CA . ILE A 1 74 ? 11.072 -4.525 -26.119 1.00 95.00 74 ILE A CA 1
ATOM 590 C C . ILE A 1 74 ? 12.457 -5.173 -26.171 1.00 95.00 74 ILE A C 1
ATOM 592 O O . ILE A 1 74 ? 13.098 -5.173 -27.219 1.00 95.00 74 ILE A O 1
ATOM 596 N N . ASP A 1 75 ? 12.903 -5.726 -25.047 1.00 93.94 75 ASP A N 1
ATOM 597 C CA . ASP A 1 75 ? 14.181 -6.410 -24.904 1.00 93.94 75 ASP A CA 1
ATOM 598 C C . ASP A 1 75 ? 13.956 -7.811 -24.314 1.00 93.94 75 ASP A C 1
ATOM 600 O O . ASP A 1 75 ? 13.784 -7.946 -23.099 1.00 93.94 75 ASP A O 1
ATOM 604 N N . PRO A 1 76 ? 14.005 -8.876 -25.136 1.00 89.69 76 PRO A N 1
ATOM 605 C CA . PRO A 1 76 ? 13.890 -10.250 -24.652 1.00 89.69 76 PRO A CA 1
ATOM 606 C C . PRO A 1 76 ? 14.975 -10.654 -23.639 1.00 89.69 76 PRO A C 1
ATOM 608 O O . PRO A 1 76 ? 14.790 -11.622 -22.902 1.00 89.69 76 PRO A O 1
ATOM 611 N N . ALA A 1 77 ? 16.103 -9.932 -23.570 1.00 92.25 77 ALA A N 1
ATOM 612 C CA . ALA A 1 77 ? 17.142 -10.150 -22.564 1.00 92.25 77 ALA A CA 1
ATOM 613 C C . ALA A 1 77 ? 16.849 -9.445 -21.223 1.00 92.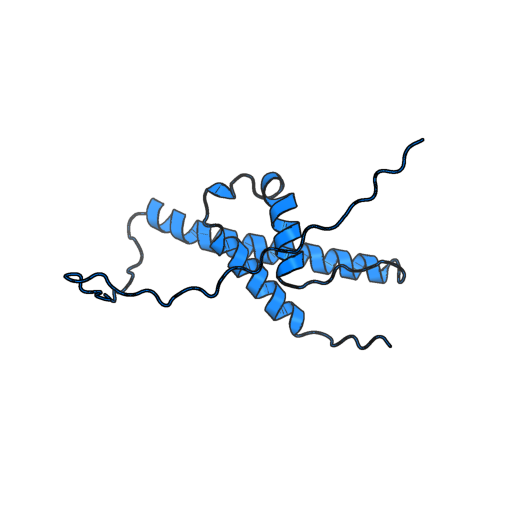25 77 ALA A C 1
ATOM 615 O O . ALA A 1 77 ? 17.567 -9.677 -20.240 1.00 92.25 77 ALA A O 1
ATOM 616 N N . HIS A 1 78 ? 15.795 -8.620 -21.145 1.00 90.56 78 HIS A N 1
ATOM 617 C CA . HIS A 1 78 ? 15.354 -7.970 -19.912 1.00 90.56 78 HIS A CA 1
ATOM 618 C C . HIS A 1 78 ? 15.019 -9.012 -18.847 1.00 90.56 78 HIS A C 1
ATOM 620 O O . HIS A 1 78 ? 14.157 -9.878 -19.025 1.00 90.56 78 HIS A O 1
ATOM 626 N N . LYS A 1 79 ? 15.687 -8.899 -17.698 1.00 87.81 79 LYS A N 1
ATOM 627 C CA . LYS A 1 79 ? 15.467 -9.784 -16.555 1.00 87.81 79 LYS A CA 1
ATOM 628 C C . LYS A 1 79 ? 14.319 -9.265 -15.702 1.00 87.81 79 LYS A C 1
ATOM 630 O O . LYS A 1 79 ? 14.516 -8.405 -14.840 1.00 87.81 79 LYS A O 1
ATOM 635 N N . SER A 1 80 ? 13.148 -9.854 -15.906 1.00 83.69 80 SER A N 1
ATOM 636 C CA . SER A 1 80 ? 11.978 -9.616 -15.071 1.00 83.69 80 SER A CA 1
ATOM 637 C C . SER A 1 80 ? 12.236 -9.932 -13.604 1.00 83.69 80 SER A C 1
ATOM 639 O O . SER A 1 80 ? 12.917 -10.896 -13.237 1.00 83.69 80 SER A O 1
ATOM 641 N N . VAL A 1 81 ? 11.649 -9.117 -12.732 1.00 79.81 81 VAL A N 1
ATOM 642 C CA . VAL A 1 81 ? 11.637 -9.421 -11.301 1.00 79.81 81 VAL A CA 1
ATOM 643 C C . VAL A 1 81 ? 10.580 -10.476 -11.021 1.00 79.81 81 VAL A C 1
ATOM 645 O O . VAL A 1 81 ? 9.483 -10.441 -11.560 1.00 79.81 81 VAL A O 1
ATOM 648 N N . GLN A 1 82 ? 10.891 -11.403 -10.120 1.00 82.00 82 GLN A N 1
ATOM 649 C CA . GLN A 1 82 ? 9.914 -12.364 -9.622 1.00 82.00 82 GLN A CA 1
ATOM 650 C C . GLN A 1 82 ? 8.775 -11.624 -8.908 1.00 82.00 82 GLN A C 1
ATOM 652 O O . GLN A 1 82 ? 8.971 -11.092 -7.814 1.00 82.00 82 GLN A O 1
ATOM 657 N N . TRP A 1 83 ? 7.584 -11.588 -9.508 1.00 86.19 83 TRP A N 1
ATOM 658 C CA . TRP A 1 83 ? 6.410 -10.860 -9.008 1.00 86.19 83 TRP A CA 1
ATOM 659 C C . TRP A 1 83 ? 5.659 -11.611 -7.898 1.00 86.19 83 TRP A C 1
ATOM 661 O O . TRP A 1 83 ? 4.439 -11.749 -7.918 1.00 86.19 83 TRP A O 1
ATOM 671 N N . ASN A 1 84 ? 6.402 -12.094 -6.900 1.00 89.38 84 ASN A N 1
ATOM 672 C CA . ASN A 1 84 ? 5.844 -12.700 -5.695 1.00 89.38 84 ASN A CA 1
ATOM 673 C C . ASN A 1 84 ? 5.622 -11.660 -4.580 1.00 89.38 84 ASN A C 1
ATOM 675 O O . ASN A 1 84 ? 6.177 -10.555 -4.594 1.00 89.38 84 ASN A O 1
ATOM 679 N N . LEU A 1 85 ? 4.831 -12.040 -3.572 1.00 91.00 85 LEU A N 1
ATOM 680 C CA . LEU A 1 85 ? 4.482 -11.195 -2.427 1.00 91.00 85 LEU A CA 1
ATOM 681 C C . LEU A 1 85 ? 5.703 -10.553 -1.753 1.00 91.00 85 LEU A C 1
ATOM 683 O O . LEU A 1 85 ? 5.673 -9.370 -1.407 1.00 91.00 85 LEU A O 1
ATOM 687 N N . TYR A 1 86 ? 6.782 -11.313 -1.556 1.00 92.38 86 TYR A N 1
ATOM 688 C CA . TYR A 1 86 ? 7.983 -10.800 -0.898 1.00 92.38 86 TYR A CA 1
ATOM 689 C C . TYR A 1 86 ? 8.655 -9.695 -1.725 1.00 92.38 86 TYR A C 1
ATOM 691 O O . TYR A 1 86 ? 8.937 -8.614 -1.199 1.00 92.38 86 TYR A O 1
ATOM 699 N N . ALA A 1 87 ? 8.872 -9.935 -3.019 1.00 91.69 87 ALA A N 1
ATOM 700 C CA . ALA A 1 87 ? 9.522 -8.982 -3.912 1.00 91.69 87 ALA A CA 1
ATOM 701 C C . ALA A 1 87 ? 8.703 -7.692 -4.068 1.00 91.69 87 ALA A C 1
ATOM 703 O O . ALA A 1 87 ? 9.252 -6.589 -3.970 1.00 91.69 87 ALA A O 1
ATOM 704 N N . LEU A 1 88 ? 7.381 -7.822 -4.224 1.00 93.25 88 LEU A N 1
ATOM 705 C CA . LEU A 1 88 ? 6.464 -6.688 -4.304 1.00 93.25 88 LEU A CA 1
ATOM 706 C C . LEU A 1 88 ? 6.475 -5.855 -3.015 1.00 93.25 88 LEU A C 1
ATOM 708 O O . LEU A 1 88 ? 6.604 -4.632 -3.076 1.00 93.25 88 LEU A O 1
ATOM 712 N N . ARG A 1 89 ? 6.426 -6.492 -1.835 1.00 94.75 89 ARG A N 1
ATOM 713 C CA . ARG A 1 89 ? 6.502 -5.776 -0.546 1.00 94.75 89 ARG A CA 1
ATOM 714 C C . ARG A 1 89 ? 7.831 -5.060 -0.356 1.00 94.75 89 ARG A C 1
ATOM 716 O O . ARG A 1 89 ? 7.848 -3.946 0.169 1.00 94.75 89 ARG A O 1
ATOM 723 N N . LYS A 1 90 ? 8.941 -5.676 -0.770 1.00 94.62 90 LYS A N 1
ATOM 724 C CA . LYS A 1 90 ? 10.268 -5.051 -0.705 1.00 94.62 90 LYS A CA 1
ATOM 725 C C . LYS A 1 90 ? 10.312 -3.782 -1.558 1.00 94.62 90 LYS A C 1
ATOM 727 O O . LYS A 1 90 ? 10.742 -2.743 -1.063 1.00 94.62 90 LYS A O 1
ATOM 732 N N . ARG A 1 91 ? 9.815 -3.845 -2.798 1.00 94.94 91 ARG A N 1
ATOM 733 C CA . ARG A 1 91 ? 9.741 -2.685 -3.701 1.00 94.94 91 ARG A CA 1
ATOM 734 C C . ARG A 1 91 ? 8.802 -1.598 -3.176 1.00 94.94 91 ARG A C 1
ATOM 736 O O . ARG A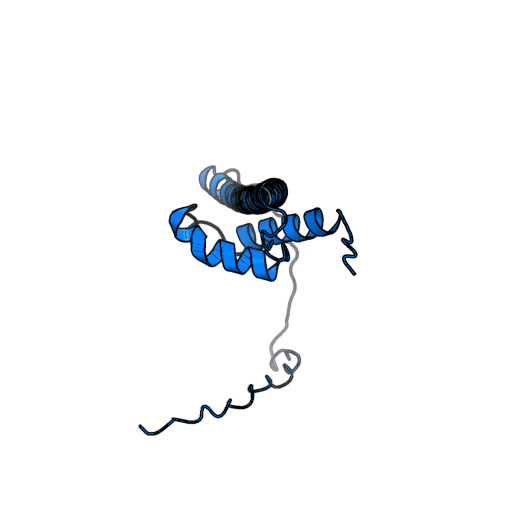 1 91 ? 9.199 -0.438 -3.143 1.00 94.94 91 ARG A O 1
ATOM 743 N N . TRP A 1 92 ? 7.615 -1.968 -2.694 1.00 96.31 92 TRP A N 1
ATOM 744 C CA . TRP A 1 92 ? 6.675 -1.019 -2.090 1.00 96.31 92 TRP A CA 1
ATOM 745 C C . TRP A 1 92 ? 7.323 -0.269 -0.929 1.00 96.31 92 TRP A C 1
ATOM 747 O O . TRP A 1 92 ? 7.299 0.954 -0.892 1.00 96.31 92 TRP A O 1
ATOM 757 N N . ASN A 1 93 ? 7.974 -0.979 -0.004 1.00 95.88 93 ASN A N 1
ATOM 758 C CA . ASN A 1 93 ? 8.627 -0.344 1.139 1.00 95.88 93 ASN A CA 1
ATOM 759 C C . ASN A 1 93 ? 9.741 0.633 0.744 1.00 95.88 93 ASN A C 1
ATOM 761 O O . ASN A 1 93 ? 9.945 1.603 1.467 1.00 95.88 93 ASN A O 1
ATOM 765 N N . ALA A 1 94 ? 10.427 0.398 -0.377 1.00 96.56 94 ALA A N 1
ATOM 766 C CA . ALA A 1 94 ? 11.456 1.300 -0.883 1.00 96.56 94 ALA A CA 1
ATOM 767 C C . ALA A 1 94 ? 10.878 2.583 -1.508 1.00 96.56 94 ALA A C 1
ATOM 769 O O . ALA A 1 94 ? 11.526 3.621 -1.458 1.00 96.56 94 ALA A O 1
ATOM 770 N N . GLN A 1 95 ? 9.676 2.525 -2.091 1.00 96.69 95 GLN A N 1
ATOM 771 C CA . GLN A 1 95 ? 9.103 3.640 -2.858 1.00 96.69 95 GLN A CA 1
ATOM 772 C C . GLN A 1 95 ? 7.961 4.370 -2.149 1.00 96.69 95 GLN A C 1
ATOM 774 O O . GLN A 1 95 ? 7.721 5.535 -2.453 1.00 96.69 95 GLN A O 1
ATOM 779 N N . LYS A 1 96 ? 7.264 3.721 -1.205 1.00 96.38 96 LYS A N 1
ATOM 780 C CA . LYS A 1 96 ? 6.011 4.216 -0.605 1.00 96.38 96 LYS A CA 1
ATOM 781 C C . LYS A 1 96 ? 6.110 5.640 -0.068 1.00 96.38 96 LYS A C 1
ATOM 783 O O . LYS A 1 96 ? 5.164 6.393 -0.225 1.00 96.38 96 LYS A O 1
ATOM 788 N N . ALA A 1 97 ? 7.252 6.023 0.504 1.00 96.88 97 ALA A N 1
ATOM 789 C CA . ALA A 1 97 ? 7.449 7.368 1.035 1.00 96.88 97 ALA A CA 1
ATOM 790 C 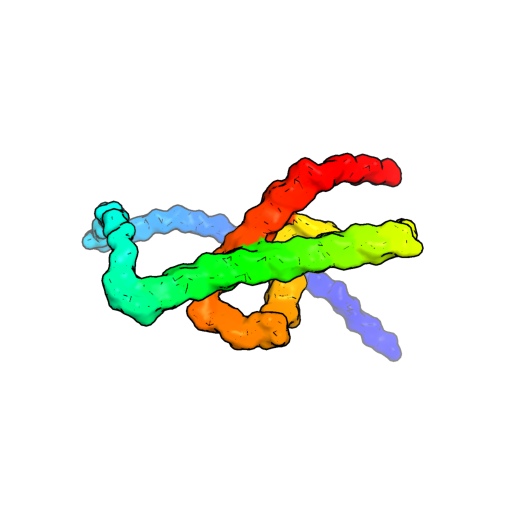C . ALA A 1 97 ? 7.395 8.450 -0.059 1.00 96.88 97 ALA A C 1
ATOM 792 O O . ALA A 1 97 ? 6.943 9.555 0.211 1.00 96.88 97 ALA A O 1
ATOM 793 N N . ALA A 1 98 ? 7.820 8.125 -1.283 1.00 97.56 98 ALA A N 1
ATOM 794 C CA . ALA A 1 98 ? 7.798 9.039 -2.420 1.00 97.56 98 ALA A CA 1
ATOM 795 C C . ALA A 1 98 ? 6.444 9.040 -3.146 1.00 97.56 98 ALA A C 1
ATOM 797 O O . ALA A 1 98 ? 5.932 10.096 -3.496 1.00 97.56 98 ALA A O 1
ATOM 798 N N . ILE A 1 99 ? 5.856 7.862 -3.375 1.00 96.75 99 ILE A N 1
ATOM 799 C CA . ILE A 1 99 ? 4.624 7.731 -4.179 1.00 96.75 99 ILE A CA 1
ATOM 800 C C . ILE A 1 99 ? 3.341 7.937 -3.362 1.00 96.75 99 ILE A C 1
ATOM 802 O O . ILE A 1 99 ? 2.312 8.327 -3.904 1.00 96.75 99 ILE A O 1
ATOM 806 N N . ALA A 1 100 ? 3.397 7.686 -2.056 1.00 96.44 100 ALA A N 1
ATOM 807 C CA . ALA A 1 100 ? 2.282 7.814 -1.130 1.00 96.44 100 ALA A CA 1
ATOM 808 C C . ALA A 1 100 ? 2.773 8.527 0.141 1.00 96.44 100 ALA A C 1
ATOM 810 O O . ALA A 1 100 ? 2.944 7.886 1.173 1.00 96.44 100 ALA A O 1
ATOM 811 N N . PRO A 1 101 ? 3.032 9.845 0.108 1.00 96.12 101 PRO A N 1
ATOM 812 C CA . PRO A 1 101 ? 3.535 10.581 1.275 1.00 96.12 101 PRO A CA 1
ATOM 813 C C . PRO A 1 101 ? 2.599 10.489 2.496 1.00 96.12 101 PRO A C 1
ATOM 815 O O . PRO A 1 101 ? 3.067 10.478 3.629 1.00 96.12 101 PRO A O 1
ATOM 818 N N . TRP A 1 102 ? 1.298 10.294 2.262 1.00 95.62 102 TRP A N 1
ATOM 819 C CA . TRP A 1 102 ? 0.260 10.019 3.264 1.00 95.62 102 TRP A CA 1
ATOM 820 C C . TRP A 1 102 ? 0.289 8.583 3.819 1.00 95.62 102 TRP A C 1
ATOM 822 O O . TRP A 1 102 ? -0.602 8.187 4.568 1.00 95.62 102 TRP A O 1
ATOM 832 N N . TRP A 1 103 ? 1.275 7.746 3.459 1.00 96.19 103 TRP A N 1
ATOM 833 C CA . TRP A 1 103 ? 1.201 6.307 3.731 1.00 96.19 103 TRP A CA 1
ATOM 834 C C . TRP A 1 103 ? 1.032 5.971 5.220 1.00 96.19 103 TRP A C 1
ATOM 836 O O . TRP A 1 103 ? 0.431 4.945 5.544 1.00 96.19 103 TRP A O 1
ATOM 846 N N . ALA A 1 104 ? 1.569 6.821 6.100 1.00 96.69 104 ALA A N 1
ATOM 847 C CA . ALA A 1 104 ? 1.544 6.656 7.549 1.00 96.69 104 ALA A CA 1
ATOM 848 C C . ALA A 1 104 ? 0.149 6.860 8.170 1.00 96.69 104 ALA A C 1
ATOM 850 O O . ALA A 1 104 ? -0.076 6.406 9.288 1.00 96.69 104 ALA A O 1
ATOM 851 N N . GLU A 1 105 ? -0.786 7.485 7.449 1.00 96.31 105 GLU A N 1
ATOM 852 C CA . GLU A 1 105 ? -2.172 7.684 7.898 1.00 96.31 105 GLU A CA 1
ATOM 853 C C . GLU A 1 105 ? -2.998 6.392 7.829 1.00 96.31 105 GLU A C 1
ATOM 855 O O . GLU A 1 105 ? -4.001 6.250 8.528 1.00 96.31 105 GLU A O 1
ATOM 860 N N . ASN A 1 106 ? -2.568 5.413 7.022 1.00 97.31 106 ASN A N 1
ATOM 861 C CA . ASN A 1 106 ? -3.216 4.105 6.954 1.00 97.31 106 ASN A CA 1
ATOM 862 C C . ASN A 1 106 ? -2.380 3.008 7.609 1.00 97.31 106 ASN A C 1
ATOM 864 O O . ASN A 1 106 ? -1.149 3.054 7.664 1.00 97.31 106 ASN A O 1
ATOM 868 N N . SER A 1 107 ? -3.062 1.947 8.036 1.00 96.25 107 SER A N 1
ATOM 869 C CA . SER A 1 107 ? -2.406 0.749 8.536 1.00 96.25 107 SER A CA 1
ATOM 870 C C . SER A 1 107 ? -1.504 0.148 7.463 1.00 96.25 107 SER A C 1
ATOM 872 O O . SER A 1 107 ? -1.879 0.013 6.296 1.00 96.25 107 SER A O 1
ATOM 874 N N . LYS A 1 108 ? -0.329 -0.337 7.880 1.00 95.19 108 LYS A N 1
ATOM 875 C CA . LYS A 1 108 ? 0.558 -1.125 7.010 1.00 95.19 108 LYS A CA 1
ATOM 876 C C . LYS A 1 108 ? -0.162 -2.320 6.366 1.00 95.19 108 LYS A C 1
ATOM 878 O O . LYS A 1 108 ? 0.231 -2.755 5.282 1.00 95.19 108 LYS A O 1
ATOM 883 N N . GLU A 1 109 ? -1.193 -2.848 7.031 1.00 96.94 109 GLU A N 1
ATOM 884 C CA . GLU A 1 109 ? -1.940 -4.017 6.572 1.00 96.94 109 GLU A CA 1
ATOM 885 C C . GLU A 1 109 ? -2.854 -3.699 5.386 1.00 96.94 109 GLU A C 1
ATOM 887 O O . GLU A 1 109 ? -3.078 -4.582 4.559 1.00 96.94 109 GLU A O 1
ATOM 892 N N . ALA A 1 110 ? -3.294 -2.445 5.218 1.00 97.38 110 ALA A N 1
ATOM 893 C CA . ALA A 1 110 ? -4.036 -2.025 4.030 1.00 97.38 110 ALA A CA 1
ATOM 894 C C . ALA A 1 110 ? -3.201 -2.267 2.761 1.00 97.38 110 ALA A C 1
ATOM 896 O O . ALA A 1 110 ? -3.628 -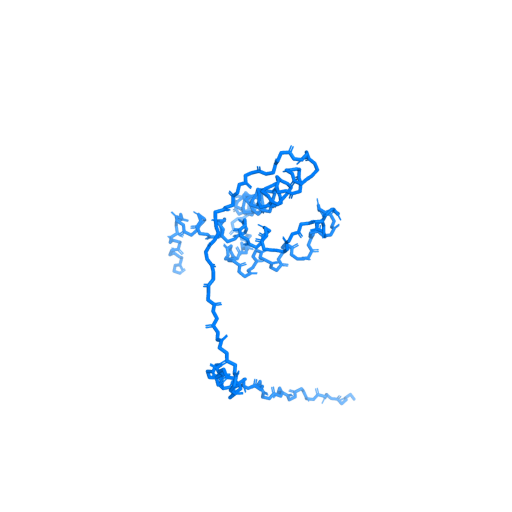2.964 1.838 1.00 97.38 110 ALA A O 1
ATOM 897 N N . TYR A 1 111 ? -1.957 -1.783 2.760 1.00 97.62 111 TYR A N 1
ATOM 898 C CA . TYR A 1 111 ? -1.034 -1.964 1.639 1.00 97.62 111 TYR A CA 1
ATOM 899 C C . TYR A 1 111 ? -0.573 -3.416 1.491 1.00 97.62 111 TYR A C 1
ATOM 901 O O . TYR A 1 111 ? -0.521 -3.939 0.380 1.00 97.62 111 TYR A O 1
ATOM 909 N N . SER A 1 112 ? -0.260 -4.083 2.610 1.00 96.31 112 SER A N 1
ATOM 910 C CA . SER A 1 112 ? 0.148 -5.495 2.623 1.00 96.31 112 SER A CA 1
ATOM 911 C C . SER A 1 112 ? -0.918 -6.388 1.979 1.00 96.31 112 SER A C 1
ATOM 913 O O . SER A 1 112 ? -0.589 -7.243 1.158 1.00 96.31 112 SER A O 1
ATOM 915 N N . THR A 1 113 ? -2.194 -6.134 2.286 1.00 97.06 113 THR A N 1
ATOM 916 C CA . THR A 1 113 ? -3.333 -6.858 1.710 1.00 97.06 113 THR A CA 1
ATOM 917 C C . THR A 1 113 ? -3.455 -6.600 0.213 1.00 97.06 113 THR A C 1
ATOM 919 O O . THR A 1 113 ? -3.546 -7.554 -0.551 1.00 97.06 113 THR A O 1
ATOM 922 N N . GLY A 1 114 ? -3.382 -5.339 -0.227 1.00 97.00 114 GLY A N 1
ATOM 923 C CA . GLY A 1 114 ? -3.462 -5.001 -1.653 1.00 97.00 114 GLY A CA 1
ATOM 924 C C . GLY A 1 114 ? -2.352 -5.658 -2.478 1.00 97.00 114 GLY A C 1
ATOM 925 O O . GLY A 1 114 ? -2.599 -6.189 -3.557 1.00 97.00 114 GLY A O 1
ATOM 926 N N . ILE A 1 115 ? -1.135 -5.710 -1.936 1.00 96.69 115 ILE A N 1
ATOM 927 C CA . ILE A 1 115 ? -0.007 -6.400 -2.574 1.00 96.69 115 ILE A CA 1
ATOM 928 C C . ILE A 1 115 ? -0.204 -7.924 -2.575 1.00 96.69 115 ILE A C 1
ATOM 930 O O . ILE A 1 115 ? 0.136 -8.588 -3.554 1.00 96.69 115 ILE A O 1
ATOM 934 N N . ALA A 1 116 ? -0.749 -8.496 -1.499 1.00 95.38 116 ALA A N 1
ATOM 935 C CA . ALA A 1 116 ? -1.061 -9.922 -1.431 1.00 95.38 116 ALA A CA 1
ATOM 936 C C . ALA A 1 116 ? -2.153 -10.329 -2.426 1.00 95.38 116 ALA A C 1
ATOM 938 O O . ALA A 1 116 ? -2.042 -11.383 -3.047 1.00 95.38 116 ALA A O 1
ATOM 939 N N . ASP A 1 117 ? -3.172 -9.492 -2.616 1.00 95.06 117 ASP A N 1
ATOM 940 C CA . ASP A 1 117 ? -4.203 -9.707 -3.631 1.00 95.06 117 ASP A CA 1
ATOM 941 C C . ASP A 1 117 ? -3.605 -9.727 -5.034 1.00 95.06 117 ASP A C 1
ATOM 943 O O . ASP A 1 117 ? -3.892 -10.649 -5.793 1.00 95.06 117 ASP A O 1
ATOM 947 N N . LEU A 1 118 ? -2.721 -8.771 -5.344 1.00 94.81 118 LEU A N 1
ATOM 948 C CA . LEU A 1 118 ? -2.010 -8.743 -6.619 1.00 94.81 118 LEU A CA 1
ATOM 949 C C . LEU A 1 118 ? -1.165 -9.999 -6.813 1.00 94.81 118 LEU A C 1
ATOM 951 O O . LEU A 1 118 ? -1.268 -10.642 -7.845 1.00 94.81 118 LEU A O 1
ATOM 955 N N . SER A 1 119 ? -0.357 -10.374 -5.817 1.00 92.56 119 SER A N 1
ATOM 956 C CA . SER A 1 119 ? 0.498 -11.559 -5.924 1.00 92.56 119 SER A CA 1
ATOM 957 C C . SER A 1 119 ? -0.307 -12.842 -6.145 1.00 92.56 119 SER A C 1
ATOM 959 O O . SER A 1 119 ? 0.208 -13.768 -6.765 1.00 92.56 119 SER A O 1
ATOM 961 N N . ARG A 1 120 ? -1.536 -12.927 -5.619 1.00 90.56 120 ARG A N 1
ATOM 962 C CA . ARG A 1 120 ? -2.434 -14.067 -5.845 1.00 90.56 120 ARG A CA 1
ATOM 963 C C . ARG A 1 120 ? -3.092 -14.020 -7.219 1.00 90.56 120 ARG A C 1
ATOM 965 O O . ARG A 1 120 ? -3.215 -15.065 -7.844 1.00 90.56 120 ARG A O 1
ATOM 972 N N . SER A 1 121 ? -3.499 -12.842 -7.692 1.00 85.06 121 SER A N 1
ATOM 973 C CA . SER A 1 121 ? -4.116 -12.701 -9.015 1.00 85.06 121 SER A CA 1
ATOM 974 C C . SER A 1 121 ? -3.102 -12.872 -10.147 1.00 85.06 121 SER A C 1
ATOM 976 O O . SER A 1 121 ? -3.428 -13.468 -11.169 1.00 85.06 121 SER A O 1
ATOM 978 N N . SER A 1 122 ? -1.858 -12.426 -9.954 1.00 70.81 122 SER A N 1
ATOM 979 C CA . SER A 1 122 ? -0.772 -12.591 -10.923 1.00 70.81 122 SER A CA 1
ATOM 980 C C . SER A 1 122 ? -0.208 -14.012 -10.955 1.00 70.81 122 SER A C 1
ATOM 982 O O . SER A 1 122 ? 0.321 -14.425 -11.979 1.00 70.81 122 SER A O 1
ATOM 984 N N . ALA A 1 123 ? -0.348 -14.784 -9.869 1.00 59.31 123 ALA A N 1
ATOM 985 C CA . ALA A 1 123 ? 0.039 -16.198 -9.829 1.00 59.31 123 ALA A CA 1
ATOM 986 C C . ALA A 1 123 ? -0.885 -17.115 -10.664 1.00 59.31 123 ALA A C 1
ATOM 988 O O . ALA A 1 123 ? -0.585 -18.293 -10.828 1.00 59.31 123 ALA A O 1
ATOM 989 N N . GLY A 1 124 ? -1.993 -16.586 -11.199 1.00 49.00 124 GLY A N 1
ATOM 990 C CA . GLY A 1 124 ? -2.958 -17.309 -12.036 1.00 49.00 124 GLY A CA 1
ATOM 991 C C . GLY A 1 124 ? -2.746 -17.190 -13.550 1.00 49.00 124 GLY A C 1
ATOM 992 O O . GLY A 1 124 ? -3.644 -17.551 -14.304 1.00 49.00 124 GLY A O 1
ATOM 993 N N . GLY A 1 125 ? -1.603 -16.685 -14.019 1.00 41.28 125 GLY A N 1
ATOM 994 C CA . GLY A 1 125 ? -1.316 -16.548 -15.447 1.00 41.28 125 GLY A CA 1
ATOM 995 C C . GLY A 1 125 ? 0.125 -16.916 -15.766 1.00 41.28 125 GLY A C 1
ATOM 996 O O . GLY A 1 125 ? 1.015 -16.097 -15.578 1.00 41.28 125 GLY A O 1
ATOM 997 N N . ALA A 1 126 ? 0.300 -18.129 -16.289 1.00 37.84 126 ALA A N 1
ATOM 998 C CA . ALA A 1 126 ? 1.542 -18.744 -16.749 1.00 37.84 126 ALA A CA 1
ATOM 999 C C . ALA A 1 126 ? 2.494 -19.245 -15.645 1.00 37.84 126 ALA A C 1
ATOM 1001 O O . ALA A 1 126 ? 3.407 -18.565 -15.180 1.00 37.84 126 ALA A O 1
ATOM 1002 N N . CYS A 1 127 ? 2.366 -20.545 -15.363 1.00 32.06 127 CYS A N 1
ATOM 1003 C CA . CYS A 1 127 ? 3.519 -21.426 -15.510 1.00 32.06 127 CYS A CA 1
ATOM 1004 C C . CYS A 1 127 ? 4.256 -21.039 -16.804 1.00 32.06 127 CYS A C 1
ATOM 1006 O O . CYS A 1 127 ? 3.847 -21.430 -17.894 1.00 32.06 127 CYS A O 1
ATOM 1008 N N . LEU A 1 128 ? 5.287 -20.207 -16.695 1.00 37.34 128 LEU A N 1
ATOM 1009 C CA . LEU A 1 128 ? 6.342 -20.166 -17.691 1.00 37.34 128 LEU A CA 1
ATOM 1010 C C . LEU A 1 128 ? 7.356 -21.213 -17.250 1.00 37.34 128 LEU A C 1
ATOM 1012 O O . LEU A 1 128 ? 8.296 -20.922 -16.511 1.00 37.34 128 LEU A O 1
ATOM 1016 N N . ASP A 1 129 ? 7.091 -22.450 -17.674 1.00 32.03 129 ASP A N 1
ATOM 1017 C CA . ASP A 1 129 ? 8.158 -23.379 -18.019 1.00 32.03 129 ASP A CA 1
ATOM 1018 C C . ASP A 1 129 ? 9.057 -22.657 -19.026 1.00 32.03 129 ASP A C 1
ATOM 1020 O O . ASP A 1 129 ? 8.734 -22.526 -20.208 1.00 32.03 129 ASP A O 1
ATOM 1024 N N . HIS A 1 130 ? 10.184 -22.156 -18.544 1.00 32.22 130 HIS A N 1
ATOM 1025 C CA . HIS A 1 130 ? 11.360 -22.008 -19.375 1.00 32.22 130 HIS A CA 1
ATOM 1026 C C . HIS A 1 130 ? 12.342 -23.067 -18.894 1.00 32.22 130 HIS A C 1
ATOM 1028 O O . HIS A 1 130 ? 12.809 -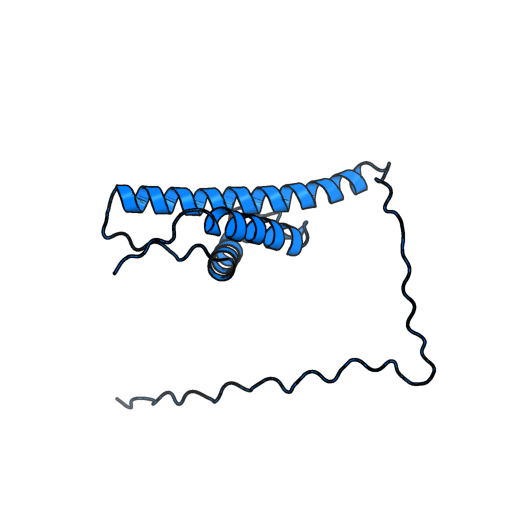23.014 -17.754 1.00 32.22 130 HIS A O 1
ATOM 1034 N N . GLY A 1 131 ? 12.546 -24.069 -19.755 1.00 32.62 131 GLY A N 1
ATOM 1035 C CA . GLY A 1 131 ? 13.687 -24.975 -19.668 1.00 32.62 131 GLY A CA 1
ATOM 1036 C C . GLY A 1 131 ? 15.019 -24.258 -19.842 1.00 32.62 131 GLY A C 1
ATOM 1037 O O . GLY A 1 131 ? 15.023 -23.042 -20.148 1.00 32.62 131 GLY A O 1
#

Secondary structure (DSSP, 8-state):
------PPPP--PPPP-PPPPPPTT----------PPPSSHHHHHHHHHHHHHHHHHHHHHHHHHHHHHHHHHH-TT------SHHHHHHHHHHHHHHH-GGGGGS-HHHHHHHHHHHHHHHTTS------

Sequence (131 aa):
MTTRTFVPEASKQRAPKAKFAIPDGWVARGFSFEVEWPEEKEAASLIRSQFGGRRYAYNWGLGQVKADMDAHKIDPAHKSVQWNLYALRKRWNAQKAAIAPWWAENSKEAYSTGIADLSRSSAGGACLDHG